Protein AF-M6RP36-F1 (afdb_monomer)

Nearest PDB structures (foldseek):
  4h6i-assembly1_A  TM=5.210E-01  e=5.951E+00  Staphylococcus aureus subsp. aureus Mu50

Mean predicted aligned error: 9.87 Å

Sequence (76 aa):
MQANITEGSSLSEAMKKHPDVFPSQFPSLVAVGEKTGDYVATLTRLAELEEKSSELKAKVQVAMVYPFIMGSLSIF

Organism: NCBI:txid1049910

Secondary structure (DSSP, 8-state):
-HHHHHTT--HHHHHHT-TTTS-THHHHHHHHHHHH--HHHHHHHHHHHHHHHHHHHHHHHHHHHHHHHHHHHHT-

pLDDT: mean 78.9, std 9.03, range [51.03, 90.81]

Foldseek 3Di:
DVVCVVVVDQPLVVLVVCCVVPPPVLSVLSVVCVVVVPVPVSVVVVVVVVVVVVVVVVVVVVVVVVVVVVVVVVVD

Radius of gyration: 19.01 Å; Cα contacts (8 Å, |Δi|>4): 40; chains: 1; bounding box: 46×25×52 Å

Structure (mmCIF, N/CA/C/O backbone):
data_AF-M6RP36-F1
#
_entry.id   AF-M6RP36-F1
#
loop_
_atom_site.group_PDB
_atom_site.id
_atom_site.type_symbol
_atom_site.label_atom_id
_atom_site.label_alt_id
_atom_site.label_comp_id
_atom_site.label_asym_id
_atom_site.label_entity_id
_atom_site.label_seq_id
_atom_site.pdbx_PDB_ins_code
_atom_site.Cartn_x
_atom_site.Cartn_y
_atom_site.Cartn_z
_atom_site.occupancy
_atom_site.B_iso_or_equiv
_atom_site.auth_seq_id
_atom_site.auth_comp_id
_atom_site.auth_asym_id
_atom_site.auth_atom_id
_atom_site.pdbx_PDB_model_num
ATOM 1 N N . MET A 1 1 ? -21.468 -4.123 -2.198 1.00 54.94 1 MET A N 1
ATOM 2 C CA . MET A 1 1 ? -20.694 -3.270 -1.268 1.00 54.94 1 MET A CA 1
ATOM 3 C C . MET A 1 1 ? -21.597 -2.479 -0.320 1.00 54.94 1 MET A C 1
ATOM 5 O O . MET A 1 1 ? -21.425 -2.636 0.877 1.00 54.94 1 MET A O 1
ATOM 9 N N . GLN A 1 2 ? -22.588 -1.718 -0.815 1.00 51.03 2 GLN A N 1
ATOM 10 C CA . GLN A 1 2 ? -23.488 -0.915 0.038 1.00 51.03 2 GLN A CA 1
ATOM 11 C C . GLN A 1 2 ? -24.334 -1.759 1.011 1.00 51.03 2 GLN A C 1
ATOM 13 O O . GLN A 1 2 ? -24.313 -1.475 2.200 1.00 51.03 2 GLN A O 1
ATOM 18 N N . ALA A 1 3 ? -24.964 -2.849 0.550 1.00 54.47 3 ALA A N 1
ATOM 19 C CA . ALA A 1 3 ? -25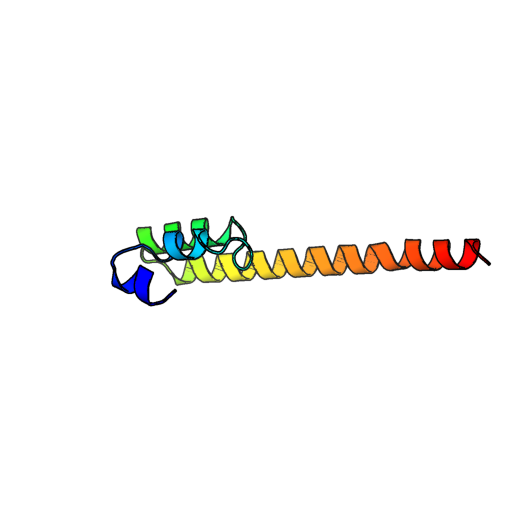.818 -3.693 1.402 1.00 54.47 3 ALA A CA 1
ATOM 20 C C . ALA A 1 3 ? -25.101 -4.249 2.654 1.00 54.47 3 ALA A C 1
ATOM 22 O O . ALA A 1 3 ? -25.642 -4.180 3.748 1.00 54.47 3 ALA A O 1
ATOM 23 N N . ASN A 1 4 ? -23.844 -4.696 2.524 1.00 55.31 4 ASN A N 1
ATOM 24 C CA . ASN A 1 4 ? -23.087 -5.269 3.648 1.00 55.31 4 ASN A CA 1
ATOM 25 C C . ASN A 1 4 ? -22.726 -4.226 4.722 1.00 55.31 4 ASN A C 1
ATOM 27 O O . ASN A 1 4 ? -22.721 -4.548 5.907 1.00 55.31 4 ASN A O 1
ATOM 31 N N . ILE A 1 5 ? -22.413 -2.989 4.320 1.00 58.94 5 ILE A N 1
ATOM 32 C CA . ILE A 1 5 ? -2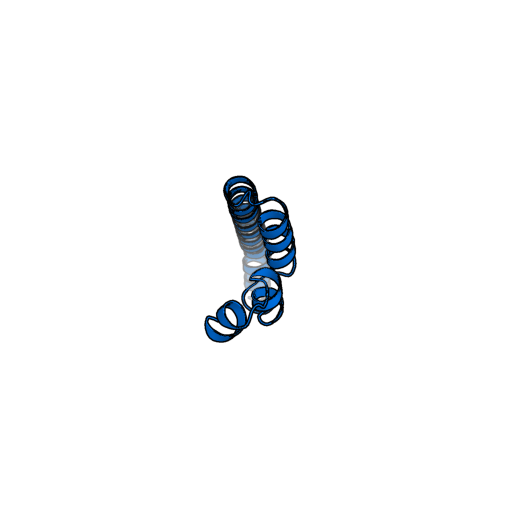2.080 -1.903 5.260 1.00 58.94 5 ILE A CA 1
ATOM 33 C C . ILE A 1 5 ? -23.348 -1.470 6.011 1.00 58.94 5 ILE A C 1
ATOM 35 O O . ILE A 1 5 ? -23.308 -1.205 7.209 1.00 58.94 5 ILE A O 1
ATOM 39 N N . THR A 1 6 ? -24.495 -1.452 5.324 1.00 53.59 6 THR A N 1
ATOM 40 C CA . THR A 1 6 ? -25.797 -1.114 5.918 1.00 53.59 6 THR A CA 1
ATOM 41 C C . THR A 1 6 ? -26.319 -2.197 6.874 1.00 53.5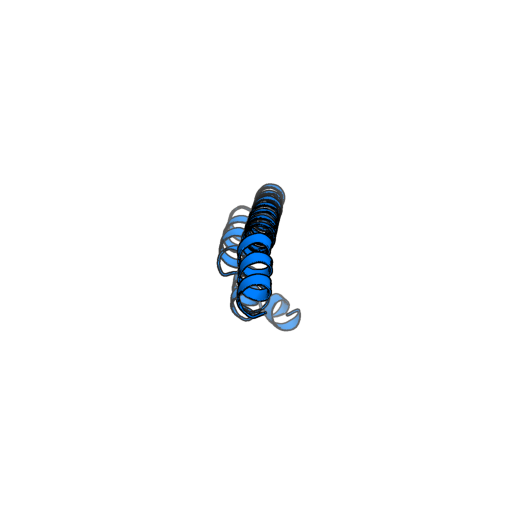9 6 THR A C 1
ATOM 43 O O . THR A 1 6 ? -27.069 -1.880 7.791 1.00 53.59 6 THR A O 1
ATOM 46 N N . GLU A 1 7 ? -25.883 -3.450 6.718 1.00 57.62 7 GLU A N 1
ATOM 47 C CA . GLU A 1 7 ? -26.231 -4.582 7.597 1.00 57.62 7 GLU A CA 1
ATOM 48 C C . GLU A 1 7 ? -25.384 -4.674 8.886 1.00 57.62 7 GLU A C 1
ATOM 50 O O . GLU A 1 7 ? -25.587 -5.583 9.688 1.00 57.62 7 GLU A O 1
ATOM 55 N N . GLY A 1 8 ? -24.459 -3.733 9.122 1.00 63.38 8 GLY A N 1
ATOM 56 C CA . GLY A 1 8 ? -23.634 -3.683 10.340 1.00 63.38 8 GLY A CA 1
ATOM 57 C C . GLY A 1 8 ? -22.251 -4.331 10.216 1.00 63.38 8 GLY A C 1
ATOM 58 O O . GLY A 1 8 ? -21.525 -4.403 11.207 1.00 63.38 8 GLY A O 1
ATOM 59 N N . SER A 1 9 ? -21.860 -4.768 9.014 1.00 68.50 9 SER A N 1
ATOM 60 C CA . SER A 1 9 ? -20.485 -5.216 8.747 1.00 68.50 9 SER A CA 1
ATOM 61 C C . SER A 1 9 ? -19.544 -4.013 8.675 1.00 68.50 9 SER A C 1
ATOM 63 O O . SER A 1 9 ? -19.891 -2.988 8.081 1.00 68.50 9 SER A O 1
ATOM 65 N N . SER A 1 10 ? -18.324 -4.149 9.198 1.00 77.31 10 SER A N 1
ATOM 66 C CA . SER A 1 10 ? -17.314 -3.095 9.069 1.00 77.31 10 SER A CA 1
ATOM 67 C C . SER A 1 10 ? -16.873 -2.923 7.606 1.00 77.31 10 SER A C 1
ATOM 69 O O . SER A 1 10 ? -16.871 -3.868 6.806 1.00 77.31 10 SER A O 1
ATOM 71 N N . LEU A 1 11 ? -16.474 -1.710 7.225 1.00 78.19 11 LEU A N 1
ATOM 72 C CA . LEU A 1 11 ? -15.930 -1.400 5.903 1.00 78.19 11 LEU A CA 1
ATOM 73 C C . LEU A 1 11 ? -14.699 -2.266 5.605 1.00 78.19 11 LEU A C 1
ATOM 75 O O . LEU A 1 11 ? -14.537 -2.753 4.484 1.00 78.19 11 LEU A O 1
ATOM 79 N N . SER A 1 12 ? -13.871 -2.527 6.621 1.00 80.44 12 SER A N 1
ATOM 80 C CA . SER A 1 12 ? -12.739 -3.453 6.520 1.00 80.44 12 SER A CA 1
ATOM 81 C C . SER A 1 12 ? -13.159 -4.892 6.189 1.00 80.44 12 SER A C 1
ATOM 83 O O . SER A 1 12 ? -12.516 -5.539 5.361 1.00 80.44 12 SER A O 1
ATOM 85 N N . GLU A 1 13 ? -14.249 -5.411 6.760 1.00 79.81 13 GLU A N 1
ATOM 86 C CA . GLU A 1 13 ? -14.777 -6.735 6.404 1.00 79.81 13 GLU A CA 1
ATOM 87 C C . GLU A 1 13 ? -15.355 -6.774 4.989 1.00 79.81 13 GLU A C 1
ATOM 89 O O . GLU A 1 13 ? -15.142 -7.746 4.260 1.00 79.81 13 GLU A O 1
ATOM 94 N N . ALA A 1 14 ? -16.040 -5.711 4.566 1.00 82.31 14 ALA A N 1
ATOM 95 C CA . ALA A 1 14 ? -16.552 -5.607 3.205 1.00 82.31 14 ALA A CA 1
ATOM 96 C C . ALA A 1 14 ? -15.414 -5.586 2.169 1.00 82.31 14 ALA A C 1
ATOM 98 O O . ALA A 1 14 ? -15.523 -6.247 1.136 1.00 82.31 14 ALA A O 1
ATOM 99 N N . MET A 1 15 ? -14.306 -4.893 2.456 1.00 80.25 15 MET A N 1
ATOM 100 C CA . MET A 1 15 ? -13.123 -4.866 1.588 1.00 80.25 15 MET A CA 1
ATOM 101 C C . MET A 1 15 ? -12.413 -6.223 1.509 1.00 80.25 15 MET A C 1
ATOM 103 O O . MET A 1 15 ? -11.965 -6.608 0.433 1.00 80.25 15 MET A O 1
ATOM 107 N N . LYS A 1 16 ? -12.365 -6.997 2.605 1.00 80.94 16 LYS A N 1
ATOM 108 C CA . LYS A 1 16 ? -11.787 -8.358 2.595 1.00 80.94 16 LYS A CA 1
ATOM 109 C C . LYS A 1 16 ? -12.511 -9.323 1.654 1.00 80.94 16 LYS A C 1
ATOM 111 O O . LYS A 1 16 ? -11.891 -10.272 1.185 1.00 80.94 16 LYS A O 1
ATOM 116 N N . LYS A 1 17 ? -13.800 -9.098 1.372 1.00 81.12 17 LYS A N 1
ATOM 117 C CA . LYS A 1 17 ? -14.587 -9.922 0.437 1.00 81.12 17 LYS A CA 1
ATOM 118 C C . LYS A 1 17 ? -14.234 -9.674 -1.041 1.00 81.12 17 LYS A C 1
ATOM 120 O O . LYS A 1 17 ? -14.697 -10.435 -1.883 1.00 81.12 17 LYS A O 1
ATOM 125 N N . HIS A 1 18 ? -13.421 -8.657 -1.347 1.00 80.12 18 HIS A N 1
ATOM 126 C CA . HIS A 1 18 ? -13.013 -8.276 -2.707 1.00 80.12 18 HIS A CA 1
ATOM 127 C C . HIS A 1 18 ? -11.473 -8.138 -2.835 1.00 80.12 18 HIS A C 1
ATOM 129 O O . HIS A 1 18 ? -10.969 -7.040 -3.093 1.00 80.12 18 HIS A O 1
ATOM 135 N N . PRO A 1 19 ? -10.702 -9.223 -2.620 1.00 75.56 19 PRO A N 1
ATOM 136 C CA . PRO A 1 19 ? -9.229 -9.200 -2.599 1.00 75.56 19 PRO A CA 1
ATOM 137 C C . PRO A 1 19 ? -8.575 -8.904 -3.963 1.00 75.56 19 PRO A C 1
ATOM 139 O O . PRO A 1 19 ? -7.409 -8.528 -4.035 1.00 75.56 19 PRO A O 1
ATOM 142 N N . ASP A 1 20 ? -9.326 -9.088 -5.040 1.00 77.75 20 ASP A N 1
ATOM 143 C CA . ASP A 1 20 ? -8.992 -8.814 -6.437 1.00 77.75 20 ASP A CA 1
ATOM 144 C C . ASP A 1 20 ? -8.905 -7.312 -6.751 1.00 77.75 20 ASP A C 1
ATOM 146 O O . ASP A 1 20 ? -8.170 -6.910 -7.652 1.00 77.75 20 ASP A O 1
ATOM 150 N N . VAL A 1 21 ? -9.605 -6.482 -5.972 1.00 77.25 21 VAL A N 1
ATOM 151 C CA . VAL A 1 21 ? -9.589 -5.015 -6.099 1.00 77.25 21 VAL A CA 1
ATOM 152 C C . VAL A 1 21 ? -8.856 -4.363 -4.928 1.00 77.25 21 VAL A C 1
ATOM 154 O O . VAL A 1 21 ? -8.188 -3.348 -5.112 1.00 77.25 21 VAL A O 1
ATOM 157 N N . PHE A 1 22 ? -8.948 -4.943 -3.727 1.00 76.81 22 PHE A N 1
ATOM 158 C CA . PHE A 1 22 ? -8.319 -4.414 -2.520 1.00 76.81 22 PHE A CA 1
ATOM 159 C C . PHE A 1 22 ? -7.177 -5.326 -2.058 1.00 76.81 22 PHE A C 1
ATOM 161 O O . PHE A 1 22 ? -7.436 -6.407 -1.520 1.00 76.81 22 PHE A O 1
ATOM 168 N N . PRO A 1 23 ? -5.911 -4.890 -2.189 1.00 77.25 23 PRO A N 1
ATOM 169 C CA . PRO A 1 23 ? -4.772 -5.622 -1.649 1.00 77.25 23 PRO A CA 1
ATOM 170 C C . PRO A 1 23 ? -4.951 -5.891 -0.150 1.00 77.25 23 PRO A C 1
ATOM 172 O O . PRO A 1 23 ? -5.487 -5.057 0.575 1.00 77.25 23 PRO A O 1
ATOM 175 N N . SER A 1 24 ? -4.441 -7.013 0.358 1.00 75.88 24 SER A N 1
ATOM 176 C CA . SER A 1 24 ? -4.637 -7.477 1.751 1.00 75.88 24 SER A CA 1
ATOM 177 C C . SER A 1 24 ? -4.258 -6.469 2.854 1.00 75.88 24 SER A C 1
ATOM 179 O O . SER A 1 24 ? -4.725 -6.555 3.992 1.00 75.88 24 SER A O 1
ATOM 181 N N . GLN A 1 25 ? -3.437 -5.482 2.511 1.00 77.31 25 GLN A N 1
ATOM 182 C CA . GLN A 1 25 ? -3.005 -4.384 3.369 1.00 77.31 25 GLN A CA 1
ATOM 183 C C . GLN A 1 25 ? -4.026 -3.234 3.492 1.00 77.31 25 GLN A C 1
ATOM 185 O O . GLN A 1 25 ? -4.051 -2.561 4.523 1.00 77.31 25 GLN A O 1
ATOM 190 N N . PHE A 1 26 ? -4.941 -3.069 2.529 1.00 79.44 26 PHE A N 1
ATOM 191 C CA . PHE A 1 26 ? -6.005 -2.056 2.570 1.00 79.44 26 PHE A CA 1
ATOM 192 C C . PHE A 1 26 ? -7.023 -2.285 3.699 1.00 79.44 26 PHE A C 1
ATOM 194 O O . PHE A 1 26 ? -7.212 -1.383 4.520 1.00 79.44 26 PHE A O 1
ATOM 201 N N . PRO A 1 27 ? -7.642 -3.478 3.826 1.00 83.50 27 PRO A N 1
ATOM 202 C CA . PRO A 1 27 ? -8.608 -3.736 4.891 1.00 83.50 27 PRO A CA 1
ATOM 203 C C . PRO A 1 27 ? -8.022 -3.586 6.295 1.00 83.50 27 PRO A C 1
ATOM 205 O O . PRO A 1 27 ? -8.733 -3.228 7.229 1.00 83.50 27 PRO A O 1
ATOM 208 N N . SER A 1 28 ? -6.726 -3.866 6.450 1.00 80.31 28 SER A N 1
ATOM 209 C CA . SER A 1 28 ? -6.019 -3.766 7.729 1.00 80.31 28 SER A CA 1
ATOM 210 C C . SER A 1 28 ? -5.859 -2.311 8.167 1.00 80.31 28 SER A C 1
ATOM 212 O O . SER A 1 28 ? -6.049 -2.003 9.339 1.00 80.31 28 SER A O 1
ATOM 214 N N . LEU A 1 29 ? -5.571 -1.409 7.226 1.00 78.25 29 LEU A N 1
ATOM 215 C CA . LEU A 1 29 ? -5.521 0.028 7.488 1.00 78.25 29 LEU A CA 1
ATOM 216 C C . LEU A 1 29 ? -6.900 0.593 7.798 1.00 78.25 29 LEU A C 1
ATOM 218 O O . LEU A 1 29 ? -7.067 1.272 8.807 1.00 78.25 29 LEU A O 1
ATOM 222 N N . VAL A 1 30 ? -7.904 0.244 6.996 1.00 82.12 30 VAL A N 1
ATOM 223 C CA . VAL A 1 30 ? -9.286 0.672 7.241 1.00 82.12 30 VAL A CA 1
ATOM 224 C C . VAL A 1 30 ? -9.791 0.180 8.599 1.00 82.12 30 VAL A C 1
ATOM 226 O O . VAL A 1 30 ? -10.405 0.957 9.318 1.00 82.12 30 VAL A O 1
ATOM 229 N N . ALA A 1 31 ? -9.448 -1.042 9.020 1.00 82.00 31 ALA A N 1
ATOM 230 C CA . ALA A 1 31 ? -9.795 -1.551 10.350 1.00 82.00 31 ALA A CA 1
ATOM 231 C C . ALA A 1 31 ? -9.150 -0.748 11.496 1.00 82.00 31 ALA A C 1
ATOM 233 O O . ALA A 1 31 ? -9.744 -0.615 12.568 1.00 82.00 31 ALA A O 1
ATOM 234 N N . VAL A 1 32 ? -7.936 -0.219 11.289 1.00 81.94 32 VAL A N 1
ATOM 235 C CA . VAL A 1 32 ? -7.284 0.683 12.251 1.00 81.94 32 VAL A CA 1
ATOM 236 C C . VAL A 1 32 ? -8.048 2.002 12.319 1.00 81.94 32 VAL A C 1
ATOM 238 O O . VAL A 1 32 ? -8.412 2.404 13.420 1.00 81.94 32 VAL A O 1
ATOM 241 N N . GLY A 1 33 ? -8.367 2.609 11.171 1.00 78.94 33 GLY A N 1
ATOM 242 C CA . GLY A 1 33 ? -9.153 3.846 11.094 1.00 78.94 33 GLY A CA 1
ATOM 243 C C . GLY A 1 33 ? -10.567 3.716 11.666 1.00 78.94 33 GLY A C 1
ATOM 244 O O . GLY A 1 33 ? -11.039 4.621 12.347 1.00 78.94 33 GLY A O 1
ATOM 245 N N . GLU A 1 3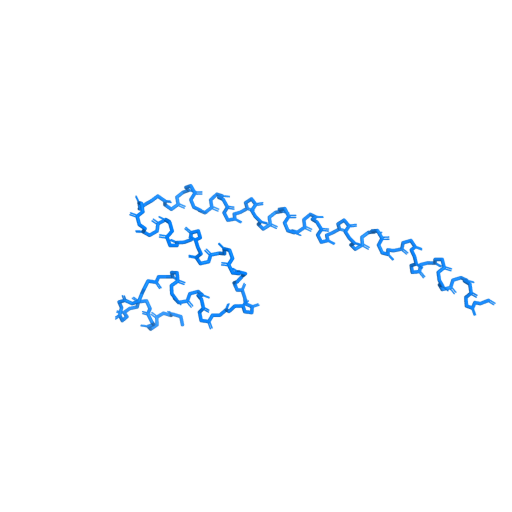4 ? -11.222 2.568 11.482 1.00 81.75 34 GLU A N 1
ATOM 246 C CA . GLU A 1 34 ? -12.523 2.263 12.091 1.00 81.75 34 GLU A CA 1
ATOM 247 C C . GLU A 1 34 ? -12.443 2.159 13.619 1.00 81.75 34 GLU A C 1
ATOM 249 O O . GLU A 1 34 ? -13.366 2.585 14.310 1.00 81.75 34 GLU A O 1
ATOM 254 N N . LYS A 1 35 ? -11.341 1.622 14.162 1.00 78.75 35 LYS A N 1
ATOM 255 C CA . LYS A 1 35 ? -11.130 1.515 15.614 1.00 78.75 35 LYS A CA 1
ATOM 256 C C . LYS A 1 35 ? -10.727 2.831 16.272 1.00 78.75 35 LYS A C 1
ATOM 258 O O . LYS A 1 35 ? -11.111 3.063 17.415 1.00 78.75 35 LYS A O 1
ATOM 263 N N . THR A 1 36 ? -9.910 3.647 15.609 1.00 79.25 36 THR A N 1
ATOM 264 C CA 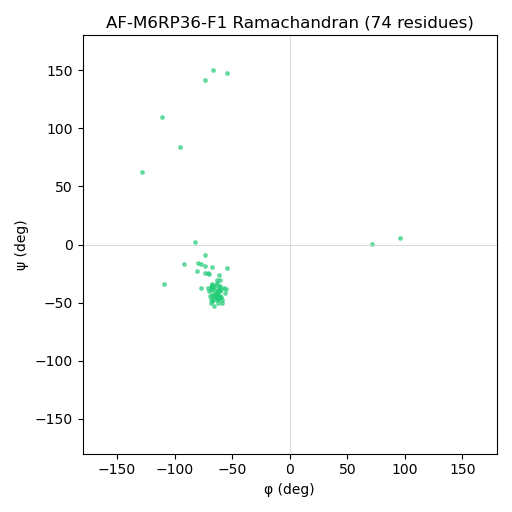. THR A 1 36 ? -9.406 4.912 16.169 1.00 79.25 36 THR A CA 1
ATOM 265 C C . THR A 1 36 ? -10.289 6.109 15.834 1.00 79.25 36 THR A C 1
ATOM 267 O O . THR A 1 36 ? -10.156 7.148 16.474 1.00 79.25 36 THR A O 1
ATOM 270 N N . GLY A 1 37 ? -11.170 5.987 14.837 1.00 77.88 37 GLY A N 1
ATOM 271 C CA . GLY A 1 37 ? -11.929 7.105 14.275 1.00 77.88 37 GLY A CA 1
ATOM 272 C C . GLY A 1 37 ? -11.077 8.064 13.433 1.00 77.88 37 GLY A C 1
ATOM 273 O O . GLY A 1 37 ? -11.604 9.043 12.907 1.00 77.88 37 GLY A O 1
ATOM 274 N N . ASP A 1 38 ? -9.776 7.795 13.279 1.00 77.81 38 ASP A N 1
ATOM 275 C CA . ASP A 1 38 ? -8.837 8.637 12.538 1.00 77.81 38 ASP A CA 1
ATOM 276 C C . ASP A 1 38 ? -8.680 8.143 11.094 1.00 77.81 38 ASP A C 1
ATOM 278 O O . ASP A 1 38 ? -7.773 7.385 10.721 1.00 77.81 38 ASP A O 1
ATOM 282 N N . TYR A 1 39 ? -9.612 8.592 10.260 1.00 73.31 39 TYR A N 1
ATOM 283 C CA . TYR A 1 39 ? -9.602 8.312 8.830 1.00 73.31 39 TYR A CA 1
ATOM 284 C C . TYR A 1 39 ? -8.534 9.102 8.073 1.00 73.31 39 TYR A C 1
ATOM 286 O O . TYR A 1 39 ? -8.087 8.636 7.029 1.00 73.31 39 TYR A O 1
ATOM 294 N N . VAL A 1 40 ? -8.084 10.257 8.576 1.00 74.50 40 VAL A N 1
ATOM 295 C CA . VAL A 1 40 ? -7.102 11.096 7.870 1.00 74.50 40 VAL A CA 1
ATOM 296 C C . VAL A 1 40 ? -5.750 10.393 7.840 1.00 74.50 40 VAL A C 1
ATOM 298 O O . VAL A 1 40 ? -5.183 10.196 6.762 1.00 74.50 40 VAL A O 1
ATOM 301 N N . ALA A 1 41 ? -5.268 9.928 8.996 1.00 76.25 41 ALA A N 1
ATOM 302 C CA . ALA A 1 41 ? -4.026 9.161 9.076 1.00 76.25 41 ALA A CA 1
ATOM 303 C C . ALA A 1 41 ? -4.100 7.862 8.254 1.00 76.25 41 ALA A C 1
ATOM 305 O O . ALA A 1 41 ? -3.153 7.496 7.555 1.00 76.25 41 ALA A O 1
ATOM 306 N N . THR A 1 42 ? -5.253 7.192 8.293 1.00 75.88 42 THR A N 1
ATOM 307 C CA . THR A 1 42 ? -5.487 5.931 7.581 1.00 75.88 42 THR A CA 1
ATOM 308 C C . THR A 1 42 ? -5.477 6.107 6.060 1.00 75.88 42 THR A C 1
ATOM 310 O O . THR A 1 42 ? -4.795 5.360 5.358 1.00 75.88 42 THR A O 1
ATOM 313 N N . LEU A 1 43 ? -6.196 7.106 5.541 1.00 76.50 43 LEU A N 1
ATOM 314 C CA . LEU A 1 43 ? -6.251 7.408 4.108 1.00 76.50 43 LEU A CA 1
ATOM 315 C C . LEU A 1 43 ? -4.908 7.926 3.584 1.00 76.50 43 LEU A C 1
ATOM 317 O O . LEU A 1 43 ? -4.513 7.570 2.477 1.00 76.50 43 LEU A O 1
ATOM 321 N N . THR A 1 44 ? -4.175 8.692 4.396 1.00 83.31 44 THR A N 1
ATOM 322 C CA . THR A 1 44 ? -2.820 9.150 4.047 1.00 83.31 44 THR A CA 1
ATOM 323 C C . THR A 1 44 ? -1.884 7.959 3.870 1.00 83.31 44 THR A C 1
ATOM 325 O O . THR A 1 44 ? -1.208 7.834 2.853 1.00 83.31 44 THR A O 1
ATOM 328 N N . ARG A 1 45 ? -1.917 7.009 4.810 1.00 78.94 45 ARG A N 1
ATOM 329 C CA . ARG A 1 45 ? -1.106 5.791 4.724 1.00 78.94 45 ARG A CA 1
ATOM 330 C C . ARG A 1 45 ? -1.483 4.908 3.530 1.00 78.94 45 ARG A C 1
ATOM 332 O O . ARG A 1 45 ? -0.618 4.253 2.954 1.00 78.94 45 ARG A O 1
ATOM 339 N N . LEU A 1 46 ? -2.768 4.869 3.176 1.00 81.06 46 LEU A N 1
ATOM 340 C CA . LEU A 1 46 ? -3.252 4.164 1.987 1.00 81.06 46 LEU A CA 1
ATOM 341 C C . LEU A 1 46 ? -2.703 4.786 0.701 1.00 81.06 46 LEU A C 1
ATOM 343 O O . LEU A 1 46 ? -2.228 4.052 -0.162 1.00 81.06 46 LEU A O 1
ATOM 347 N N . ALA A 1 47 ? -2.721 6.117 0.598 1.00 81.94 47 ALA A N 1
ATOM 348 C CA . ALA A 1 47 ? -2.161 6.827 -0.547 1.00 81.94 47 ALA A CA 1
ATOM 349 C C . ALA A 1 47 ? -0.655 6.550 -0.703 1.00 81.94 47 ALA A C 1
ATOM 351 O O . ALA A 1 47 ? -0.214 6.181 -1.788 1.00 81.94 47 ALA A O 1
ATOM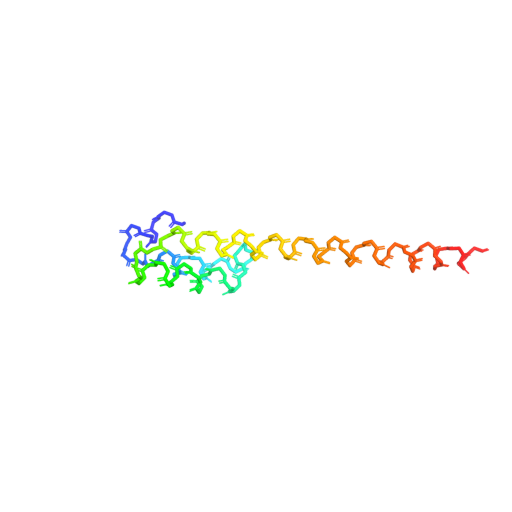 352 N N . GLU A 1 48 ? 0.112 6.613 0.391 1.00 86.25 48 GLU A N 1
ATOM 353 C CA . GLU A 1 48 ? 1.551 6.303 0.382 1.00 86.25 48 GLU A CA 1
ATOM 354 C C . GLU A 1 48 ? 1.856 4.860 -0.057 1.00 86.25 48 GLU A C 1
ATOM 356 O O . GLU A 1 48 ? 2.878 4.594 -0.696 1.00 86.25 48 GLU A O 1
ATOM 361 N N . LEU A 1 49 ? 1.000 3.900 0.309 1.00 83.19 49 LEU A N 1
ATOM 362 C CA . LEU A 1 49 ? 1.157 2.499 -0.093 1.00 83.19 49 LEU A CA 1
ATOM 363 C C . LEU A 1 49 ? 0.909 2.298 -1.588 1.00 83.19 49 LEU A C 1
ATOM 365 O O . LEU A 1 49 ? 1.681 1.587 -2.235 1.00 83.19 49 LEU A O 1
ATOM 369 N N . GLU A 1 50 ? -0.144 2.909 -2.127 1.00 83.19 50 GLU A N 1
ATOM 370 C CA . GLU A 1 50 ? -0.432 2.868 -3.564 1.00 83.19 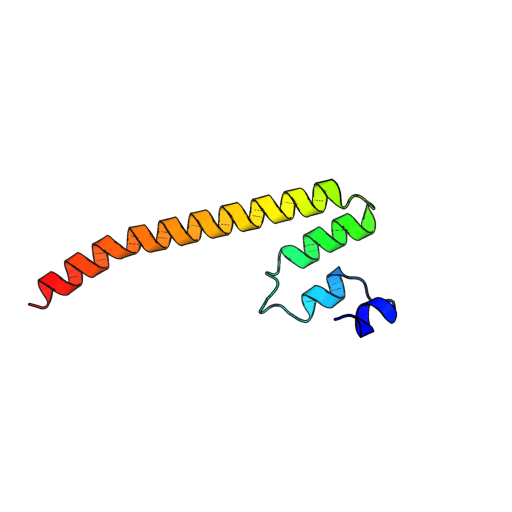50 GLU A CA 1
ATOM 371 C C . GLU A 1 50 ? 0.667 3.539 -4.380 1.00 83.19 50 GLU A C 1
ATOM 373 O O . GLU A 1 50 ? 1.146 2.964 -5.357 1.00 83.19 50 GLU A O 1
ATOM 378 N N . GLU A 1 51 ? 1.137 4.706 -3.940 1.00 84.19 51 GLU A N 1
ATOM 379 C CA . GLU A 1 51 ? 2.213 5.434 -4.610 1.00 84.19 51 GLU A CA 1
ATOM 380 C C . GLU A 1 51 ? 3.488 4.585 -4.692 1.00 84.19 51 GLU A C 1
ATOM 382 O O . GLU A 1 51 ? 4.006 4.348 -5.785 1.00 84.19 51 GLU A O 1
ATOM 387 N N . LYS A 1 52 ? 3.929 3.999 -3.571 1.00 84.19 52 LYS A N 1
ATOM 388 C CA . LYS A 1 52 ? 5.101 3.105 -3.548 1.00 84.19 52 LYS A CA 1
ATOM 389 C C . LYS A 1 52 ? 4.923 1.855 -4.404 1.00 84.19 52 LYS A C 1
ATOM 391 O O . LYS A 1 52 ? 5.875 1.405 -5.044 1.00 84.19 52 LYS A O 1
ATOM 396 N N . SER A 1 53 ? 3.729 1.264 -4.398 1.00 83.12 53 SER A N 1
ATOM 397 C CA . SER A 1 53 ? 3.416 0.090 -5.220 1.00 83.12 53 SER A CA 1
ATOM 398 C C . SER A 1 53 ? 3.500 0.427 -6.713 1.00 83.12 53 SER A C 1
ATOM 400 O O . SER A 1 53 ? 4.127 -0.3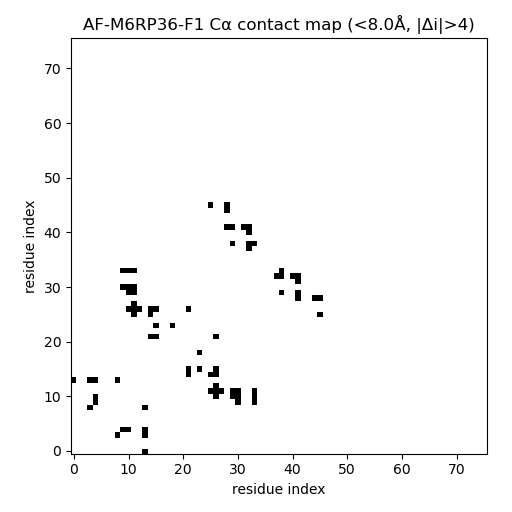03 -7.488 1.00 83.12 53 SER A O 1
ATOM 402 N N . SER A 1 54 ? 2.932 1.570 -7.104 1.00 85.06 54 SER A N 1
ATOM 403 C CA . SER A 1 54 ? 2.968 2.087 -8.471 1.00 85.06 54 SER A CA 1
ATOM 404 C C . SER A 1 54 ? 4.397 2.392 -8.926 1.00 85.06 54 SER A C 1
ATOM 406 O O . SER A 1 54 ? 4.819 1.918 -9.984 1.00 85.06 54 SER A O 1
ATOM 408 N N . GLU A 1 55 ? 5.187 3.085 -8.100 1.00 87.69 55 GLU A N 1
ATOM 409 C CA . GLU A 1 55 ? 6.598 3.370 -8.383 1.00 87.69 55 GLU A CA 1
ATOM 410 C C . GLU A 1 55 ? 7.420 2.091 -8.561 1.00 87.69 55 GLU A C 1
ATOM 412 O O . GLU A 1 55 ? 8.198 1.969 -9.512 1.00 87.69 55 GLU A O 1
ATOM 417 N N . LEU A 1 56 ? 7.237 1.107 -7.675 1.00 82.31 56 LEU A N 1
ATOM 418 C CA . LEU A 1 56 ? 7.943 -0.167 -7.767 1.00 82.31 56 LEU A CA 1
ATOM 419 C C . LEU A 1 56 ? 7.579 -0.904 -9.058 1.00 82.31 56 LEU A C 1
ATOM 421 O O . LEU A 1 56 ? 8.464 -1.403 -9.756 1.00 82.31 56 LEU A O 1
ATOM 425 N N . LYS A 1 57 ? 6.290 -0.938 -9.404 1.00 84.31 57 LYS A N 1
ATOM 426 C CA . LYS A 1 57 ? 5.802 -1.574 -10.630 1.00 84.31 57 LYS A CA 1
ATOM 427 C C . LYS A 1 57 ? 6.356 -0.887 -11.877 1.00 84.31 57 LYS A C 1
ATOM 429 O O . LYS A 1 57 ? 6.833 -1.578 -12.776 1.00 84.31 57 LYS A O 1
ATOM 434 N N . ALA A 1 58 ? 6.362 0.445 -11.907 1.00 85.06 58 ALA A N 1
ATOM 435 C CA . ALA A 1 58 ? 6.954 1.224 -12.990 1.00 85.06 58 ALA A CA 1
ATOM 436 C C . ALA A 1 58 ? 8.457 0.938 -13.125 1.00 85.06 58 ALA A C 1
ATOM 438 O O . ALA A 1 58 ? 8.954 0.690 -14.224 1.00 85.06 58 ALA A O 1
ATOM 439 N N . LYS A 1 59 ? 9.184 0.879 -12.004 1.00 83.81 59 LYS A N 1
ATOM 440 C CA . LYS A 1 59 ? 10.619 0.573 -11.991 1.00 83.81 59 LYS A CA 1
ATOM 441 C C . LYS A 1 59 ? 10.918 -0.831 -12.518 1.00 83.81 59 LYS A C 1
ATOM 443 O O . LYS A 1 59 ? 11.847 -0.998 -13.305 1.00 83.81 59 LYS A O 1
ATOM 448 N N . VAL A 1 60 ? 10.119 -1.827 -12.129 1.00 87.00 60 VAL A N 1
ATOM 449 C CA . VAL A 1 60 ? 10.227 -3.201 -12.650 1.00 87.00 60 VAL A CA 1
ATOM 450 C C . VAL A 1 60 ? 9.924 -3.243 -14.146 1.00 87.00 60 VAL A C 1
ATOM 452 O O . VAL A 1 60 ? 10.669 -3.871 -14.894 1.00 87.00 60 VAL A O 1
ATOM 455 N N . GLN A 1 61 ? 8.880 -2.546 -14.604 1.00 85.19 61 GLN A N 1
ATOM 456 C CA . GLN A 1 61 ? 8.557 -2.467 -16.030 1.00 85.19 61 GLN A CA 1
ATOM 457 C C . GLN A 1 61 ? 9.714 -1.880 -16.838 1.00 85.19 61 GLN A C 1
ATOM 459 O O . GLN A 1 61 ? 10.119 -2.483 -17.828 1.00 85.19 61 GLN A O 1
ATOM 464 N N . VAL A 1 62 ? 10.296 -0.764 -16.392 1.00 85.44 62 VAL A N 1
ATOM 465 C CA . VAL A 1 62 ? 11.449 -0.141 -17.062 1.00 85.44 62 VAL A CA 1
ATOM 466 C C . VAL A 1 62 ? 12.670 -1.067 -17.051 1.00 85.44 62 VAL A C 1
ATOM 468 O O . VAL A 1 62 ? 13.334 -1.211 -18.075 1.00 85.44 62 VAL A O 1
ATOM 471 N N . ALA A 1 63 ? 12.944 -1.754 -15.938 1.00 88.62 63 ALA A N 1
ATOM 472 C CA . ALA A 1 63 ? 14.051 -2.708 -15.852 1.00 88.62 63 ALA A CA 1
ATOM 473 C C . ALA A 1 63 ? 13.890 -3.907 -16.807 1.00 88.62 63 ALA A C 1
ATOM 475 O O . ALA A 1 63 ? 14.887 -4.429 -17.299 1.00 88.62 63 ALA A O 1
ATOM 476 N N . MET A 1 64 ? 12.652 -4.315 -17.105 1.00 87.88 64 MET A N 1
ATOM 477 C CA . MET A 1 64 ? 12.333 -5.409 -18.033 1.00 87.88 64 MET A CA 1
ATOM 478 C C . MET A 1 64 ? 12.454 -5.019 -19.516 1.00 87.88 64 MET A C 1
ATOM 480 O O . MET A 1 64 ? 12.572 -5.905 -20.363 1.00 87.88 64 MET A O 1
ATOM 484 N N . VAL A 1 65 ? 12.483 -3.721 -19.848 1.00 88.06 65 VAL A N 1
ATOM 485 C CA 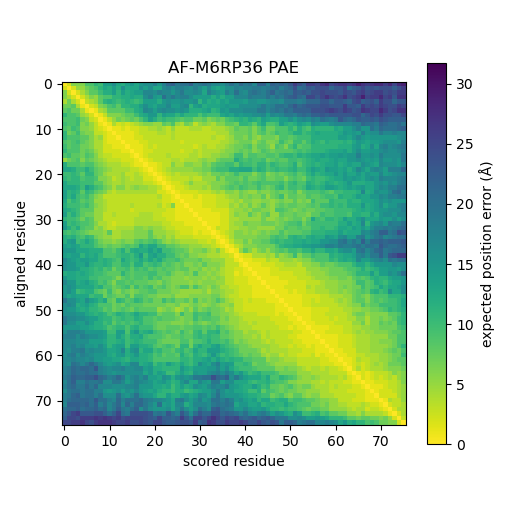. VAL A 1 65 ? 12.652 -3.247 -21.235 1.00 88.06 65 VAL A CA 1
ATOM 486 C C . VAL A 1 65 ? 14.013 -3.657 -21.800 1.00 88.06 65 VAL A C 1
ATOM 488 O O . VAL A 1 65 ? 14.091 -4.139 -22.929 1.00 88.06 65 VAL A O 1
ATOM 491 N N . TYR A 1 66 ? 15.086 -3.509 -21.019 1.00 81.44 66 TYR A N 1
ATOM 492 C CA . TYR A 1 66 ? 16.441 -3.828 -21.478 1.00 81.44 66 TYR A CA 1
ATOM 493 C C . TYR A 1 66 ? 16.622 -5.322 -21.838 1.00 81.44 66 TYR A C 1
ATOM 495 O O . TYR A 1 66 ? 17.044 -5.600 -22.964 1.00 81.44 66 TYR A O 1
ATOM 503 N N . PRO A 1 67 ? 16.236 -6.294 -20.981 1.00 87.06 67 PRO A N 1
ATOM 504 C CA . PRO A 1 67 ? 16.215 -7.715 -21.337 1.00 87.06 67 PRO A CA 1
ATOM 505 C C . PRO A 1 67 ? 15.383 -8.032 -22.584 1.00 87.06 67 PRO A C 1
ATOM 507 O O . PRO A 1 67 ? 15.790 -8.866 -23.388 1.00 87.06 67 PRO A O 1
ATOM 510 N N . PHE A 1 68 ? 14.237 -7.369 -22.767 1.00 90.81 68 PHE A N 1
ATOM 511 C CA . PHE A 1 68 ? 13.353 -7.621 -23.906 1.00 90.81 68 PHE A CA 1
ATOM 512 C C . PHE A 1 68 ? 13.986 -7.193 -25.237 1.00 90.81 68 PHE A C 1
ATOM 514 O O . PHE A 1 68 ? 13.945 -7.946 -26.208 1.00 90.81 68 PHE A O 1
ATOM 521 N N . ILE A 1 69 ? 14.620 -6.014 -25.266 1.00 89.44 69 ILE A N 1
ATOM 522 C CA . ILE A 1 69 ? 15.331 -5.502 -26.449 1.00 89.44 69 ILE A CA 1
ATOM 523 C C . ILE A 1 69 ? 16.554 -6.372 -26.771 1.00 89.44 69 ILE A C 1
ATOM 525 O O . ILE A 1 69 ? 16.781 -6.715 -27.927 1.00 89.44 69 ILE A O 1
ATOM 529 N N . MET A 1 70 ? 17.344 -6.750 -25.761 1.00 89.25 70 MET A N 1
ATOM 530 C CA . MET A 1 70 ? 18.521 -7.604 -25.973 1.00 89.25 70 MET A CA 1
ATOM 531 C C . MET A 1 70 ? 18.135 -9.016 -26.439 1.00 89.25 70 MET A C 1
ATOM 533 O O . MET A 1 70 ? 18.788 -9.577 -27.320 1.00 89.25 70 MET A O 1
ATOM 537 N N . GLY A 1 71 ? 17.058 -9.579 -25.883 1.00 89.69 71 GLY A N 1
ATOM 538 C CA . GLY A 1 71 ? 16.532 -10.881 -26.287 1.00 89.69 71 GLY A CA 1
ATOM 539 C C . GLY A 1 71 ? 15.987 -10.885 -27.715 1.00 89.69 71 GLY A C 1
ATOM 540 O O . GLY A 1 71 ? 16.272 -11.816 -28.463 1.00 89.69 71 GLY A O 1
ATOM 541 N N . SER A 1 72 ? 15.254 -9.842 -28.124 1.00 88.62 72 SER A N 1
ATOM 542 C CA . SER A 1 72 ? 14.715 -9.756 -29.487 1.00 88.62 72 SER A CA 1
ATOM 543 C C . SER A 1 72 ? 15.809 -9.596 -30.544 1.00 88.62 72 SER A C 1
ATOM 545 O O . SER A 1 72 ? 15.715 -10.220 -31.598 1.00 88.62 72 SER A O 1
ATOM 547 N N . LEU A 1 73 ? 16.867 -8.832 -30.246 1.00 87.88 73 LEU A N 1
ATOM 548 C CA . LEU A 1 73 ? 18.029 -8.685 -31.128 1.00 87.88 73 LEU A CA 1
ATOM 549 C C . LEU A 1 73 ? 18.847 -9.974 -31.261 1.00 87.88 73 LEU A C 1
ATOM 551 O O . LEU A 1 73 ? 19.378 -10.218 -32.331 1.00 87.88 73 LEU A O 1
ATOM 555 N N . SER A 1 74 ? 18.949 -10.799 -30.211 1.00 84.75 74 SER A N 1
ATOM 556 C CA . SER A 1 74 ? 19.660 -12.091 -30.294 1.00 84.75 74 SER A CA 1
ATOM 557 C C . SER A 1 74 ? 18.902 -13.168 -31.074 1.00 84.75 74 SER A C 1
ATOM 559 O O . SER A 1 74 ? 19.497 -14.174 -31.447 1.00 84.75 74 SER A O 1
ATOM 561 N N . ILE A 1 75 ? 17.587 -13.010 -31.260 1.00 82.38 75 ILE A N 1
ATOM 562 C CA . ILE A 1 75 ? 16.753 -13.959 -32.012 1.00 82.38 75 ILE A CA 1
ATOM 563 C C . ILE A 1 75 ? 16.887 -13.769 -33.540 1.00 82.38 75 ILE A C 1
ATOM 565 O O . ILE A 1 75 ? 16.482 -14.659 -34.288 1.00 82.38 75 ILE A O 1
ATOM 569 N N . PHE A 1 76 ? 17.435 -12.634 -33.991 1.00 71.06 76 PHE A N 1
ATOM 570 C CA . PHE A 1 76 ? 17.624 -12.256 -35.397 1.00 71.06 76 PHE A CA 1
ATOM 571 C C . PHE A 1 76 ? 19.083 -12.422 -35.836 1.00 71.06 76 PHE A C 1
ATOM 573 O O . PHE A 1 76 ? 19.292 -12.792 -37.013 1.00 71.06 76 PHE A O 1
#

InterPro domains:
  IPR003004 GspF/PilC family [PTHR30012] (1-75)
  IPR018076 Type II secretion system protein GspF domain [PF00482] (2-76)
  IPR042094 Type II secretion system GspF domain superfamily [G3DSA:1.20.81.30] (1-66)

Solvent-accessible surface area (backbone atoms only — not comparable to full-atom values): 4344 Å² total; per-residue (Å²): 114,68,68,53,48,75,72,72,44,52,68,26,59,60,39,61,76,39,59,92,82,36,54,84,67,51,30,55,40,44,45,48,18,69,73,70,69,44,51,66,66,32,51,52,53,50,51,57,50,51,52,53,52,51,52,50,51,52,52,51,53,60,62,49,49,57,58,50,55,54,53,57,61,72,76,108